Protein AF-A0A0C2ZIW4-F1 (afdb_monomer_lite)

Foldseek 3Di:
DDDDDPDDDDDDDDDDPDDDDPPPVPPPPPPDPPQPPDPVSVQVVVQVVCCVPPPPDGDDDDVVVVVVVVVVVVVCVVVVDDDDDD

Sequence (86 aa):
MYKTLVSILLVMTLSGCTSGESLVEEIDTTTQPTVASTPQSALDRHNAIRAEVFSGATMNWDETLALSAQEYANYLASSGKFEHDN

pLDDT: mean 74.43, std 22.24, range [38.16, 98.12]

Radius of gyration: 24.15 Å; chains: 1; bounding box: 47×46×48 Å

Structure (mmCIF, N/CA/C/O backbone):
data_AF-A0A0C2ZIW4-F1
#
_entry.id   AF-A0A0C2ZIW4-F1
#
loop_
_atom_site.group_PDB
_atom_site.id
_atom_site.type_symbol
_atom_site.label_atom_id
_atom_site.label_alt_id
_atom_site.label_comp_id
_atom_site.label_asym_id
_atom_site.label_entity_id
_atom_site.label_seq_id
_atom_site.pdbx_PDB_ins_code
_atom_site.Cartn_x
_atom_site.Cartn_y
_atom_site.Cartn_z
_atom_site.occupancy
_atom_site.B_iso_or_equiv
_atom_site.auth_seq_id
_atom_site.auth_comp_id
_atom_site.auth_asym_id
_atom_site.auth_atom_id
_atom_site.pdbx_PDB_model_num
ATOM 1 N N . MET A 1 1 ? 17.029 -34.445 -35.602 1.00 43.09 1 MET A N 1
ATOM 2 C CA . MET A 1 1 ? 16.308 -34.365 -34.314 1.00 43.09 1 MET A CA 1
ATOM 3 C C . MET A 1 1 ? 14.870 -34.005 -34.627 1.00 43.09 1 MET A C 1
ATOM 5 O O . MET A 1 1 ? 14.624 -32.914 -35.119 1.00 43.09 1 MET A O 1
ATOM 9 N N . TYR A 1 2 ? 13.954 -34.957 -34.467 1.00 43.22 2 TYR A N 1
ATOM 10 C CA . TYR A 1 2 ? 12.531 -34.759 -34.724 1.00 43.22 2 TYR A CA 1
ATOM 11 C C . TYR A 1 2 ? 11.891 -34.136 -33.487 1.00 43.22 2 TYR A C 1
ATOM 13 O O . TYR A 1 2 ? 11.969 -34.719 -32.408 1.00 43.22 2 TYR A O 1
ATOM 21 N N . LYS A 1 3 ? 11.230 -32.990 -33.636 1.00 40.00 3 LYS A N 1
ATOM 22 C CA . LYS A 1 3 ? 10.102 -32.652 -32.769 1.00 40.00 3 LYS A CA 1
ATOM 23 C C . LYS A 1 3 ? 9.022 -31.994 -33.613 1.00 40.00 3 LYS A C 1
ATOM 25 O O . LYS A 1 3 ? 9.040 -30.811 -33.927 1.00 40.00 3 LYS A O 1
ATOM 30 N N . THR A 1 4 ? 8.181 -32.904 -34.071 1.00 45.00 4 THR A N 1
ATOM 31 C CA . THR A 1 4 ? 6.991 -32.798 -34.893 1.00 45.00 4 THR A CA 1
ATOM 32 C C . THR A 1 4 ? 6.042 -31.720 -34.379 1.00 45.00 4 THR A C 1
ATOM 34 O O . THR A 1 4 ? 5.661 -31.719 -33.210 1.00 45.00 4 THR A O 1
ATOM 37 N N . LEU A 1 5 ? 5.656 -30.828 -35.290 1.00 49.91 5 LEU A N 1
ATOM 38 C CA . LEU A 1 5 ? 4.515 -29.928 -35.175 1.00 49.91 5 LEU A CA 1
ATOM 39 C C . LEU A 1 5 ? 3.253 -30.771 -34.969 1.00 49.91 5 LEU A C 1
ATOM 41 O O . LEU A 1 5 ? 2.866 -31.539 -35.850 1.00 49.91 5 LEU A O 1
ATOM 45 N N . VAL A 1 6 ? 2.624 -30.649 -33.805 1.00 46.47 6 VAL A N 1
ATOM 46 C CA . VAL A 1 6 ? 1.327 -31.274 -33.542 1.00 46.47 6 VAL A CA 1
ATOM 47 C C . VAL A 1 6 ? 0.252 -30.379 -34.156 1.00 46.47 6 VAL A C 1
ATOM 49 O O . VAL A 1 6 ? -0.328 -29.521 -33.501 1.00 46.47 6 VAL A O 1
ATOM 52 N N . SER A 1 7 ? 0.032 -30.568 -35.458 1.00 49.12 7 SER A N 1
ATOM 53 C CA . SER A 1 7 ? -1.242 -30.270 -36.111 1.00 49.12 7 SER A CA 1
ATOM 54 C C . SER A 1 7 ? -2.266 -31.297 -35.635 1.00 49.12 7 SER A C 1
ATOM 56 O O . SER A 1 7 ? -2.168 -32.468 -35.994 1.00 49.12 7 SER A O 1
ATOM 58 N N . ILE A 1 8 ? -3.249 -30.872 -34.847 1.00 51.12 8 ILE A N 1
ATOM 59 C CA . ILE A 1 8 ? -4.468 -31.642 -34.555 1.00 51.12 8 ILE A CA 1
ATOM 60 C C . ILE A 1 8 ? -5.625 -30.685 -34.847 1.00 51.12 8 ILE A C 1
ATOM 62 O O . ILE A 1 8 ? -5.853 -29.727 -34.122 1.00 51.12 8 ILE A O 1
ATOM 66 N N . LEU A 1 9 ? -6.069 -30.667 -36.101 1.00 38.41 9 LEU A N 1
ATOM 67 C CA . LEU A 1 9 ? -7.232 -31.400 -36.612 1.00 38.41 9 LEU A CA 1
ATOM 68 C C . LEU A 1 9 ? -8.555 -30.847 -36.060 1.00 38.41 9 LEU A C 1
ATOM 70 O O . LEU A 1 9 ? -9.098 -31.303 -35.060 1.00 38.41 9 LEU A O 1
ATOM 74 N N . LEU A 1 10 ? -9.066 -29.872 -36.810 1.00 43.34 10 LEU A N 1
ATOM 75 C CA . LEU A 1 10 ? -10.470 -29.498 -36.907 1.00 43.34 10 LEU A CA 1
ATOM 76 C C . LEU A 1 10 ? -11.326 -30.752 -37.166 1.00 43.34 10 LEU A C 1
ATOM 78 O O . LEU A 1 10 ? -11.228 -31.349 -38.237 1.00 43.34 10 LEU A O 1
ATOM 82 N N . VAL A 1 11 ? -12.188 -31.121 -36.219 1.00 49.91 11 VAL A N 1
ATOM 83 C CA . VAL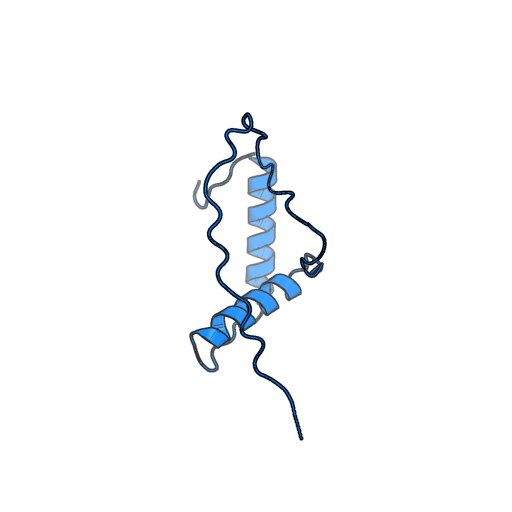 A 1 11 ? -13.258 -32.106 -36.432 1.00 49.9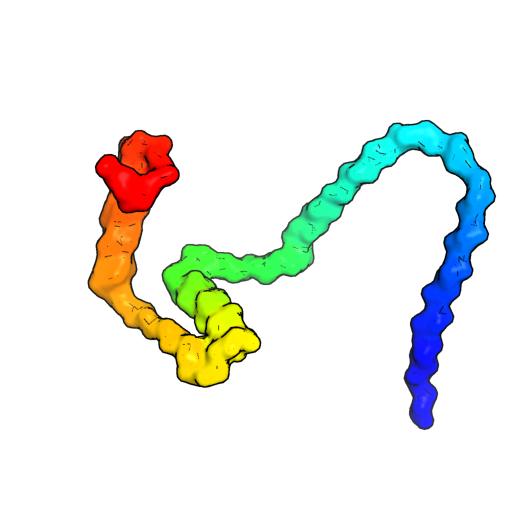1 11 VAL A CA 1
ATOM 84 C C . VAL A 1 11 ? -14.592 -31.377 -36.304 1.00 49.91 11 VAL A C 1
ATOM 86 O O . VAL A 1 11 ? -15.056 -31.082 -35.207 1.00 49.91 11 VAL A O 1
ATOM 89 N N . MET A 1 12 ? -15.195 -31.054 -37.451 1.00 45.84 12 MET A N 1
ATOM 90 C CA . MET A 1 12 ? -16.607 -30.687 -37.537 1.00 45.84 12 MET A CA 1
ATOM 91 C C . MET A 1 12 ? -17.436 -31.969 -37.640 1.00 45.84 12 MET A C 1
ATOM 93 O O . MET A 1 12 ? -17.444 -32.613 -38.687 1.00 45.84 12 MET A O 1
ATOM 97 N N . THR A 1 13 ? -18.175 -32.314 -36.590 1.00 53.44 13 THR A N 1
ATOM 98 C CA . THR A 1 13 ? -19.281 -33.277 -36.681 1.00 53.44 13 THR A CA 1
ATOM 99 C C . THR A 1 13 ? -20.564 -32.605 -36.219 1.00 53.44 13 THR A C 1
ATOM 101 O O . THR A 1 13 ? -20.799 -32.435 -35.025 1.00 53.44 13 THR A O 1
ATOM 104 N N . LEU A 1 14 ? -21.382 -32.197 -37.194 1.00 51.84 14 LEU A N 1
ATOM 105 C CA . LEU A 1 14 ? -22.786 -31.855 -36.988 1.00 51.84 14 LEU A CA 1
ATOM 106 C C . LEU A 1 14 ? -23.603 -33.117 -36.669 1.00 51.84 14 LEU A C 1
ATOM 108 O O . LEU A 1 14 ? -23.353 -34.184 -37.226 1.00 51.84 14 LEU A O 1
ATOM 112 N N . SER A 1 15 ? -24.680 -32.893 -35.913 1.00 60.53 15 SER A N 1
ATOM 113 C CA . SER A 1 15 ? -25.829 -33.775 -35.644 1.00 60.53 15 SER A CA 1
ATOM 114 C C . SER A 1 15 ? -25.746 -34.633 -34.385 1.00 60.53 15 SER A C 1
ATOM 116 O O . SER A 1 15 ? -25.522 -35.837 -34.420 1.00 60.53 15 SER A O 1
ATOM 118 N N . GLY A 1 16 ? -26.084 -33.986 -33.272 1.00 44.72 16 GLY A N 1
ATOM 119 C CA . GLY A 1 16 ? -26.634 -34.623 -32.085 1.00 44.72 16 GLY A CA 1
ATOM 120 C C . GLY A 1 16 ? -27.473 -33.598 -31.334 1.00 44.72 16 GLY A C 1
ATOM 121 O O . GLY A 1 16 ? -26.931 -32.770 -30.613 1.00 44.72 16 GLY A O 1
ATOM 122 N N . CYS A 1 17 ? -28.790 -33.600 -31.546 1.00 48.38 17 CYS A N 1
ATOM 123 C CA . CYS A 1 17 ? -29.714 -32.891 -30.668 1.00 48.38 17 CYS A CA 1
ATOM 124 C C . CYS A 1 17 ? -29.734 -33.677 -29.354 1.00 48.38 17 CYS A C 1
ATOM 126 O O . CYS A 1 17 ? -30.389 -34.712 -29.268 1.00 48.38 17 CYS A O 1
ATOM 128 N N . THR A 1 18 ? -28.945 -33.249 -28.372 1.00 51.31 18 THR A N 1
ATOM 129 C CA . THR A 1 18 ? -29.058 -33.737 -27.001 1.00 51.31 18 THR A CA 1
ATOM 130 C C . THR A 1 18 ? -29.293 -32.541 -26.097 1.00 51.31 18 THR A C 1
ATOM 132 O O . THR A 1 18 ? -28.616 -31.518 -26.178 1.00 51.31 18 THR A O 1
ATOM 135 N N . SER A 1 19 ? -30.371 -32.678 -25.342 1.00 48.44 19 SER A N 1
ATOM 136 C CA . SER A 1 19 ? -30.930 -31.805 -24.320 1.00 48.44 19 SER A CA 1
ATOM 137 C C . SER A 1 19 ? -29.869 -31.055 -23.518 1.00 48.44 19 SER A C 1
ATOM 139 O O . SER A 1 19 ? -28.861 -31.634 -23.128 1.00 48.44 19 SER A O 1
ATOM 141 N N . GLY A 1 20 ? -30.142 -29.770 -23.273 1.00 54.06 20 GLY A N 1
ATOM 142 C CA . GLY A 1 20 ? -29.266 -28.857 -22.551 1.00 54.06 20 GLY A CA 1
ATOM 143 C C . GLY A 1 20 ? -28.789 -29.425 -21.221 1.00 54.06 20 GLY A C 1
ATOM 144 O O . GLY A 1 20 ? -29.559 -29.550 -20.272 1.00 54.06 20 GLY A O 1
ATOM 145 N N . GLU A 1 21 ? -27.495 -29.706 -21.169 1.00 46.06 21 GLU A N 1
ATOM 146 C CA . GLU A 1 21 ? -26.733 -29.823 -19.942 1.00 46.06 21 GLU A CA 1
ATOM 147 C C . GLU A 1 21 ? -26.025 -28.480 -19.773 1.00 46.06 21 GLU A C 1
ATOM 149 O O . GLU A 1 21 ? -25.241 -28.053 -20.623 1.00 46.06 21 GLU A O 1
ATOM 154 N N . SER A 1 22 ? -26.414 -27.748 -18.732 1.00 38.16 22 SER A N 1
ATOM 155 C CA . SER A 1 22 ? -25.756 -26.514 -18.327 1.00 38.16 22 SER A CA 1
ATOM 156 C C . SER A 1 22 ? -24.285 -26.836 -18.105 1.00 38.16 22 SER A C 1
ATOM 158 O O . SER A 1 22 ? -23.955 -27.481 -17.113 1.00 38.16 22 SER A O 1
ATOM 160 N N . LEU A 1 23 ? -23.414 -26.396 -19.016 1.00 44.62 23 LEU A N 1
ATOM 161 C CA . LEU A 1 23 ? -21.979 -26.358 -18.774 1.00 44.62 23 LEU A CA 1
ATOM 162 C C . LEU A 1 23 ? -21.761 -25.370 -17.629 1.00 44.62 23 LEU A C 1
ATOM 164 O O . LEU A 1 23 ? -21.626 -24.166 -17.829 1.00 44.62 23 LEU A O 1
ATOM 168 N N . VAL A 1 24 ? -21.815 -25.882 -16.404 1.00 47.31 24 VAL A N 1
ATOM 169 C CA . VAL A 1 24 ? -21.137 -25.259 -15.281 1.00 47.31 24 VAL A CA 1
ATOM 170 C C . VAL A 1 24 ? -19.666 -25.402 -15.633 1.00 47.31 24 VAL A C 1
ATOM 172 O O . VAL A 1 24 ? -19.109 -26.494 -15.571 1.00 47.31 24 VAL A O 1
ATOM 175 N N . GLU A 1 25 ? -19.073 -24.319 -16.125 1.00 53.62 25 GLU A N 1
ATOM 176 C CA . GLU A 1 25 ? -17.627 -24.193 -16.207 1.00 53.62 25 GLU A CA 1
ATOM 177 C C . GLU A 1 25 ? -17.123 -24.286 -14.764 1.00 53.62 25 GLU A C 1
ATOM 179 O O . GLU A 1 25 ? -17.262 -23.357 -13.967 1.00 53.62 25 GLU A O 1
ATOM 184 N N . GLU A 1 26 ? -16.673 -25.483 -14.391 1.00 46.25 26 GLU A N 1
ATOM 185 C CA . GLU A 1 26 ? -15.974 -25.744 -13.146 1.00 46.25 26 GLU A CA 1
ATOM 186 C C . GLU A 1 26 ? -14.738 -24.850 -13.160 1.00 46.25 26 GLU A C 1
ATOM 188 O O . GLU A 1 26 ? -13.780 -25.096 -13.893 1.00 46.25 26 GLU A O 1
ATOM 193 N N . ILE A 1 27 ? -14.801 -23.750 -12.409 1.00 52.53 27 ILE A N 1
ATOM 194 C CA . ILE A 1 27 ? -13.649 -22.893 -12.163 1.00 52.53 27 ILE A CA 1
ATOM 195 C C . ILE A 1 27 ? -12.668 -23.749 -11.363 1.00 52.53 27 ILE A C 1
ATOM 197 O O . ILE A 1 27 ? -12.743 -23.819 -10.133 1.00 52.53 27 ILE A O 1
ATOM 201 N N . ASP A 1 28 ? -11.784 -24.440 -12.083 1.00 48.25 28 ASP A N 1
ATOM 202 C CA . ASP A 1 28 ? -10.642 -25.146 -11.530 1.00 48.25 28 ASP A CA 1
ATOM 203 C C . ASP A 1 28 ? -9.798 -24.127 -10.760 1.00 48.25 28 ASP A C 1
ATOM 205 O O . ASP A 1 28 ? -9.038 -23.325 -11.306 1.00 48.25 28 ASP A O 1
ATOM 209 N N . THR A 1 29 ? -9.987 -24.126 -9.448 1.00 49.91 29 THR A N 1
ATOM 210 C CA . THR A 1 29 ? -9.296 -23.252 -8.500 1.00 49.91 29 THR A CA 1
ATOM 211 C C . THR A 1 29 ? -7.900 -23.788 -8.161 1.00 49.91 29 THR A C 1
ATOM 213 O O . THR A 1 29 ? -7.265 -23.311 -7.221 1.00 49.91 29 THR A O 1
ATOM 216 N N . THR A 1 30 ? -7.370 -24.740 -8.940 1.00 51.91 30 THR A N 1
ATOM 217 C CA . THR A 1 30 ? -6.144 -25.488 -8.620 1.00 51.91 30 THR A CA 1
ATOM 218 C C . THR A 1 30 ? -4.908 -25.049 -9.411 1.00 51.91 30 THR A C 1
ATOM 220 O O . THR A 1 30 ? -3.919 -25.777 -9.483 1.00 51.91 30 THR A O 1
ATOM 223 N N . THR A 1 31 ? -4.871 -23.840 -9.983 1.00 50.06 31 THR A N 1
ATOM 224 C CA . THR A 1 31 ? -3.587 -23.208 -10.371 1.00 50.06 31 THR A CA 1
ATOM 225 C C . THR A 1 31 ? -3.604 -21.684 -10.231 1.00 50.06 31 THR A C 1
ATOM 227 O O . THR A 1 31 ? -3.044 -20.962 -11.052 1.00 50.06 31 THR A O 1
ATOM 230 N N . GLN A 1 32 ? -4.213 -21.154 -9.168 1.00 46.78 32 GLN A N 1
ATOM 231 C CA . GLN A 1 32 ? -3.882 -19.798 -8.737 1.00 46.78 32 GLN A CA 1
ATOM 232 C C . GLN A 1 32 ? -2.701 -19.896 -7.765 1.00 46.78 32 GLN A C 1
ATOM 234 O O . GLN A 1 32 ? -2.840 -20.554 -6.733 1.00 46.78 32 GLN A O 1
ATOM 239 N N . PRO A 1 33 ? -1.528 -19.297 -8.056 1.00 55.41 33 PRO A N 1
ATOM 240 C CA . PRO A 1 33 ? -0.457 -19.244 -7.072 1.00 55.41 33 PRO A CA 1
ATOM 241 C C . PRO A 1 33 ? -1.028 -18.626 -5.796 1.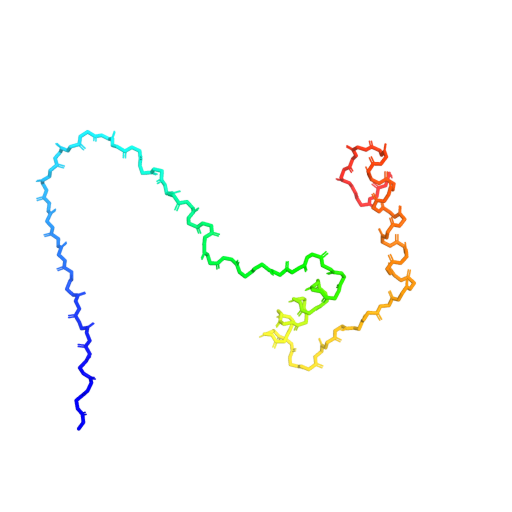00 55.41 33 PRO A C 1
ATOM 243 O O . PRO A 1 33 ? -1.549 -17.508 -5.826 1.00 55.41 33 PRO A O 1
ATOM 246 N N . THR A 1 34 ? -0.969 -19.366 -4.687 1.00 56.00 34 THR A N 1
ATOM 247 C CA . THR A 1 34 ? -1.300 -18.866 -3.351 1.00 56.00 34 THR A CA 1
ATOM 248 C C . THR A 1 34 ? -0.244 -17.839 -2.967 1.00 56.00 34 THR A C 1
ATOM 250 O O . THR A 1 34 ? 0.712 -18.131 -2.250 1.00 56.00 34 THR A O 1
ATOM 253 N N . VAL A 1 35 ? -0.369 -16.635 -3.516 1.00 60.41 35 VAL A N 1
ATOM 254 C CA . VAL A 1 35 ? 0.375 -15.477 -3.048 1.00 60.41 35 VAL A CA 1
ATOM 255 C C . VAL A 1 35 ? -0.154 -15.163 -1.656 1.00 60.41 35 VAL A C 1
ATOM 257 O O . VAL A 1 35 ? -1.347 -14.925 -1.473 1.00 60.41 35 VAL A O 1
ATOM 260 N N . ALA A 1 36 ? 0.719 -15.246 -0.654 1.00 70.62 36 ALA A N 1
ATOM 261 C CA . ALA A 1 36 ? 0.378 -14.817 0.694 1.00 70.62 36 ALA A CA 1
ATOM 262 C C . ALA A 1 36 ? -0.150 -13.378 0.625 1.00 70.62 36 ALA A C 1
ATOM 264 O O . ALA A 1 36 ? 0.495 -12.544 -0.001 1.00 70.62 36 ALA A O 1
ATOM 265 N N . SER A 1 37 ? -1.295 -13.081 1.245 1.00 81.31 37 SER A N 1
ATOM 266 C CA . SER A 1 37 ? -1.887 -11.738 1.263 1.00 81.31 37 SER A CA 1
ATOM 267 C C . SER A 1 37 ? -1.118 -10.830 2.227 1.00 81.31 37 SER A C 1
ATOM 269 O O . SER A 1 37 ? -1.570 -10.534 3.332 1.00 81.31 37 SER A O 1
ATOM 271 N N . THR A 1 38 ? 0.090 -10.445 1.829 1.00 92.25 38 THR A N 1
ATOM 272 C CA . THR A 1 38 ? 0.979 -9.563 2.591 1.00 92.25 38 THR A CA 1
ATOM 273 C C . THR A 1 38 ? 1.129 -8.214 1.887 1.00 92.25 38 THR A C 1
ATOM 275 O O . THR A 1 38 ? 0.993 -8.148 0.662 1.00 92.25 38 THR A O 1
ATOM 278 N N . PRO A 1 39 ? 1.484 -7.141 2.612 1.00 92.19 39 PRO A N 1
ATOM 279 C CA . PRO A 1 39 ? 1.842 -5.861 2.000 1.00 92.19 39 PRO A CA 1
ATOM 280 C C . PRO A 1 39 ? 2.891 -5.989 0.883 1.00 92.19 39 PRO A C 1
ATOM 282 O O . PRO A 1 39 ? 2.727 -5.436 -0.205 1.00 92.19 39 PRO A O 1
ATOM 285 N N . GLN A 1 40 ? 3.918 -6.815 1.108 1.00 93.81 40 GLN A N 1
ATOM 286 C CA . GLN A 1 40 ? 4.968 -7.070 0.123 1.00 93.81 40 GLN A CA 1
ATOM 287 C C . GLN A 1 40 ? 4.421 -7.737 -1.145 1.00 93.81 40 GLN A C 1
ATOM 289 O O . GLN A 1 40 ? 4.773 -7.329 -2.246 1.00 93.81 40 GLN A O 1
ATOM 294 N N . SER A 1 41 ? 3.501 -8.701 -1.013 1.00 94.12 41 SER A N 1
ATOM 295 C CA . SER A 1 41 ? 2.881 -9.356 -2.174 1.00 94.12 41 SER A CA 1
ATOM 296 C C . SER A 1 41 ? 2.122 -8.372 -3.071 1.00 94.12 41 SER A C 1
ATOM 298 O O . SER A 1 41 ? 2.146 -8.504 -4.297 1.00 94.12 41 SER A O 1
ATOM 300 N N . ALA A 1 42 ? 1.487 -7.355 -2.474 1.00 93.12 42 ALA A N 1
ATOM 301 C CA . ALA A 1 42 ? 0.810 -6.305 -3.215 1.00 93.12 42 ALA A CA 1
ATOM 302 C C . ALA A 1 42 ? 1.828 -5.446 -3.974 1.00 93.12 42 ALA A C 1
ATOM 304 O O . ALA A 1 42 ? 1.660 -5.240 -5.177 1.00 93.12 42 ALA A O 1
ATOM 305 N N . LEU A 1 43 ? 2.902 -4.996 -3.316 1.00 95.75 43 LEU A N 1
ATOM 306 C CA . LEU A 1 43 ? 3.956 -4.208 -3.959 1.00 95.75 43 LEU A CA 1
ATOM 307 C C . LEU A 1 43 ? 4.636 -4.973 -5.104 1.00 95.75 43 LEU A C 1
ATOM 309 O O . LEU A 1 43 ? 4.766 -4.439 -6.208 1.00 95.75 43 LEU A O 1
ATOM 313 N N . ASP A 1 44 ? 5.011 -6.230 -4.864 1.00 93.94 44 ASP A N 1
ATOM 314 C CA . ASP A 1 44 ? 5.657 -7.095 -5.853 1.00 93.94 44 ASP A CA 1
ATOM 315 C C . ASP A 1 44 ? 4.770 -7.270 -7.085 1.00 93.94 44 ASP A C 1
ATOM 317 O O . ASP A 1 44 ? 5.226 -7.098 -8.218 1.00 93.94 44 ASP A O 1
ATOM 321 N N . ARG A 1 45 ? 3.474 -7.540 -6.878 1.00 93.69 45 ARG A N 1
ATOM 322 C CA . ARG A 1 45 ? 2.521 -7.699 -7.979 1.00 93.69 45 ARG A CA 1
ATOM 323 C C . ARG A 1 45 ? 2.362 -6.417 -8.791 1.00 93.69 45 ARG A C 1
ATOM 325 O O . ARG A 1 45 ? 2.325 -6.488 -10.019 1.00 93.69 45 ARG A O 1
ATOM 332 N N . HIS A 1 46 ? 2.288 -5.257 -8.140 1.00 94.06 46 HIS A N 1
ATOM 333 C CA . HIS A 1 46 ? 2.209 -3.984 -8.853 1.00 94.06 46 HIS A CA 1
ATOM 334 C C . HIS A 1 46 ? 3.475 -3.717 -9.666 1.00 94.06 46 HIS A C 1
ATOM 336 O O . HIS A 1 46 ? 3.382 -3.305 -10.820 1.00 94.06 46 HIS A O 1
ATOM 342 N N . ASN A 1 47 ? 4.654 -3.964 -9.093 1.00 95.31 47 ASN A N 1
ATOM 343 C CA . ASN A 1 47 ? 5.923 -3.753 -9.783 1.00 95.31 47 ASN A CA 1
ATOM 344 C C . ASN A 1 47 ? 6.111 -4.712 -10.964 1.00 95.31 47 ASN A C 1
ATOM 346 O O . ASN A 1 47 ? 6.601 -4.274 -12.004 1.00 95.31 47 ASN A O 1
ATOM 350 N N . ALA A 1 48 ? 5.665 -5.967 -10.845 1.00 92.75 48 ALA A N 1
ATOM 351 C CA . ALA A 1 48 ? 5.650 -6.917 -11.956 1.00 92.75 48 ALA A CA 1
ATOM 352 C C . ALA A 1 48 ? 4.827 -6.381 -13.138 1.00 92.75 48 ALA A C 1
ATOM 354 O O . ALA A 1 48 ? 5.351 -6.269 -14.242 1.00 92.75 48 ALA A O 1
ATOM 355 N N . ILE A 1 49 ? 3.589 -5.940 -12.88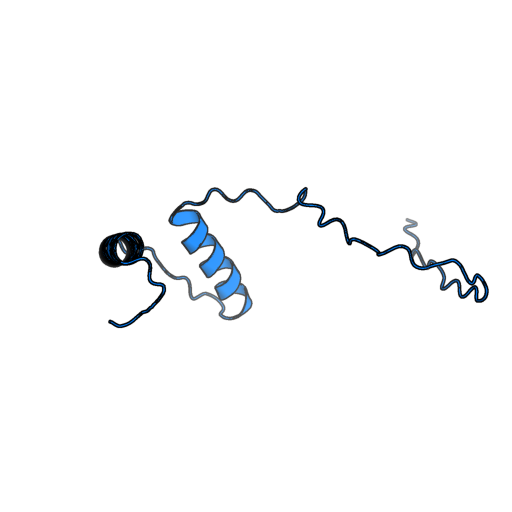7 1.00 92.44 49 ILE A N 1
ATOM 356 C CA . ILE A 1 49 ? 2.708 -5.386 -13.929 1.00 92.44 49 ILE A CA 1
ATOM 357 C C . ILE A 1 49 ? 3.275 -4.076 -14.494 1.00 92.44 49 ILE A C 1
ATOM 359 O O . ILE A 1 49 ? 3.267 -3.852 -15.702 1.00 92.44 49 ILE A O 1
ATOM 363 N N . ARG A 1 50 ? 3.805 -3.189 -13.642 1.00 94.25 50 ARG A N 1
ATOM 364 C CA . ARG A 1 50 ? 4.420 -1.933 -14.099 1.00 94.25 50 ARG A CA 1
ATOM 365 C C . ARG A 1 50 ? 5.600 -2.180 -15.030 1.00 94.25 50 ARG A C 1
ATOM 367 O O . ARG A 1 50 ? 5.744 -1.431 -15.989 1.00 94.25 50 ARG A O 1
ATOM 374 N N . ALA A 1 51 ? 6.407 -3.208 -14.774 1.00 93.31 51 ALA A N 1
ATOM 375 C CA . ALA A 1 51 ? 7.550 -3.555 -15.614 1.00 93.31 51 ALA A CA 1
ATOM 376 C C . ALA A 1 51 ? 7.146 -4.020 -17.025 1.00 93.31 51 ALA A C 1
ATOM 378 O O . ALA A 1 51 ? 7.945 -3.881 -17.948 1.00 93.31 51 ALA A O 1
ATOM 379 N N . GLU A 1 52 ? 5.918 -4.518 -17.213 1.00 92.06 52 GLU A N 1
ATOM 380 C CA . GLU A 1 52 ? 5.388 -4.894 -18.534 1.00 92.06 52 GLU A CA 1
ATOM 381 C C . GLU A 1 52 ? 5.135 -3.672 -19.431 1.00 92.06 52 GLU A C 1
ATOM 383 O O . GLU A 1 52 ? 5.233 -3.767 -20.653 1.00 92.06 52 GLU A O 1
ATOM 388 N N . VAL A 1 53 ? 4.818 -2.518 -18.831 1.00 92.31 53 VAL A N 1
ATOM 389 C CA . VAL A 1 53 ? 4.396 -1.300 -19.550 1.00 92.31 53 VAL A CA 1
ATOM 390 C C . VAL A 1 53 ? 5.458 -0.197 -19.502 1.00 92.31 53 VAL A C 1
ATOM 392 O O . VAL A 1 53 ? 5.631 0.548 -20.465 1.00 92.31 53 VAL A O 1
ATOM 395 N N . PHE A 1 54 ? 6.182 -0.082 -18.388 1.00 87.62 54 PHE A N 1
ATOM 396 C CA . PHE A 1 54 ? 7.148 0.978 -18.121 1.00 87.62 54 PHE A CA 1
ATOM 397 C C . PHE A 1 54 ? 8.493 0.384 -17.700 1.00 87.62 54 PHE A C 1
ATOM 399 O O . PHE A 1 54 ? 8.688 -0.037 -16.557 1.00 87.62 54 PHE A O 1
ATOM 406 N N . SER A 1 55 ? 9.458 0.403 -18.617 1.00 81.62 55 SER A N 1
ATOM 407 C CA . SER A 1 55 ? 10.812 -0.090 -18.369 1.00 81.62 55 SER A CA 1
ATOM 408 C C . SER A 1 55 ? 11.492 0.692 -17.237 1.00 81.62 55 SER A C 1
ATOM 410 O O . SER A 1 55 ? 11.810 1.870 -17.389 1.00 81.62 55 SER A O 1
ATOM 412 N N . GLY A 1 56 ? 11.748 0.027 -16.108 1.00 75.56 56 GLY A N 1
ATOM 413 C CA . GLY A 1 56 ? 12.616 0.533 -15.036 1.00 75.56 56 GLY A CA 1
ATOM 414 C C . GLY A 1 56 ? 11.966 1.436 -13.980 1.00 75.56 56 GLY A C 1
ATOM 415 O O . GLY A 1 56 ? 12.676 1.918 -13.103 1.00 75.56 56 GLY A O 1
ATOM 416 N N . ALA A 1 57 ? 10.647 1.657 -14.014 1.00 83.31 57 ALA A N 1
ATOM 417 C CA . ALA A 1 57 ? 9.953 2.494 -13.027 1.00 83.31 57 ALA A CA 1
ATOM 418 C C . ALA A 1 57 ? 9.214 1.654 -11.967 1.00 83.31 57 ALA A C 1
ATOM 420 O O . ALA A 1 57 ? 8.003 1.422 -12.075 1.00 83.31 57 ALA A O 1
ATOM 421 N N . THR A 1 58 ? 9.929 1.229 -10.923 1.00 92.44 58 THR A N 1
ATOM 422 C CA . THR A 1 58 ? 9.355 0.516 -9.768 1.00 92.44 58 THR A CA 1
ATOM 423 C C . THR A 1 58 ? 8.846 1.478 -8.698 1.00 92.44 58 THR A C 1
ATOM 425 O O . THR A 1 58 ? 9.371 2.575 -8.518 1.00 92.44 58 THR A O 1
ATOM 428 N N . MET A 1 59 ? 7.819 1.056 -7.970 1.00 95.00 59 MET A N 1
ATOM 429 C CA . MET A 1 59 ? 7.361 1.706 -6.748 1.00 95.00 59 MET A CA 1
ATOM 430 C C . MET A 1 59 ? 8.118 1.138 -5.550 1.00 95.00 59 MET A C 1
ATOM 432 O O . MET A 1 59 ? 8.479 -0.042 -5.539 1.00 95.00 59 MET A O 1
ATOM 436 N N . ASN A 1 60 ? 8.326 1.982 -4.544 1.00 95.94 60 ASN A N 1
ATOM 437 C CA . ASN A 1 60 ? 8.893 1.598 -3.258 1.00 95.94 60 ASN A CA 1
ATOM 438 C C . ASN A 1 60 ? 7.792 1.624 -2.197 1.00 95.94 60 ASN A C 1
ATOM 440 O O . ASN A 1 60 ? 6.862 2.425 -2.293 1.00 95.94 60 ASN A O 1
ATOM 444 N N . TRP A 1 61 ? 7.913 0.757 -1.195 1.00 96.44 61 TRP A N 1
ATOM 445 C CA . TRP A 1 61 ? 7.062 0.813 -0.013 1.00 96.44 61 TRP A CA 1
ATOM 446 C C . TRP A 1 61 ? 7.339 2.094 0.780 1.00 96.44 61 TRP A C 1
ATOM 448 O O . TRP A 1 61 ? 8.498 2.483 0.933 1.00 96.44 61 TRP A O 1
ATOM 458 N N . ASP A 1 62 ? 6.287 2.714 1.307 1.00 97.94 62 ASP A N 1
ATOM 459 C CA . ASP A 1 62 ? 6.378 3.850 2.220 1.00 97.94 62 ASP A CA 1
ATOM 460 C C . ASP A 1 62 ? 5.530 3.555 3.460 1.00 97.94 62 ASP A C 1
ATOM 462 O O . ASP A 1 62 ? 4.323 3.322 3.360 1.00 97.94 62 ASP A O 1
ATOM 466 N N . GLU A 1 63 ? 6.164 3.557 4.632 1.00 97.38 63 GLU A N 1
ATOM 467 C CA . GLU A 1 63 ? 5.489 3.201 5.884 1.00 97.38 63 GLU A CA 1
ATOM 468 C C . GLU A 1 63 ? 4.455 4.240 6.324 1.00 97.38 63 GLU A C 1
ATOM 470 O O . GLU A 1 63 ? 3.460 3.895 6.957 1.00 97.38 63 GLU A O 1
ATOM 475 N N . THR A 1 64 ? 4.639 5.512 5.965 1.00 98.12 64 THR A N 1
ATOM 476 C CA . THR A 1 64 ? 3.661 6.559 6.285 1.00 98.12 64 THR A CA 1
ATOM 477 C C . THR A 1 64 ? 2.385 6.347 5.474 1.00 98.12 64 THR A C 1
ATOM 479 O O . THR A 1 64 ? 1.282 6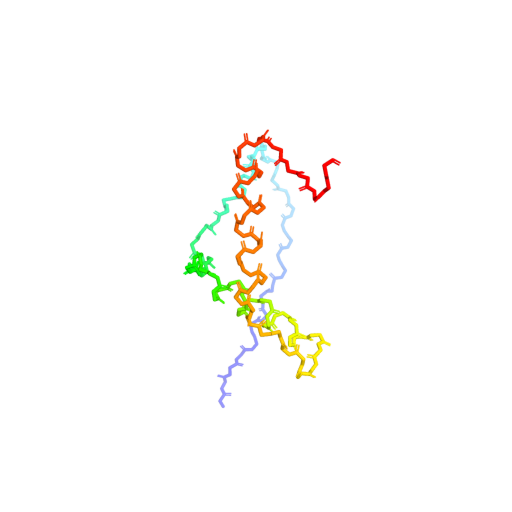.430 6.016 1.00 98.12 64 THR A O 1
ATOM 482 N N . LEU A 1 65 ? 2.523 6.008 4.187 1.00 97.88 65 LEU A N 1
ATOM 483 C CA . LEU A 1 65 ? 1.384 5.648 3.338 1.00 97.88 65 LEU A CA 1
ATOM 484 C C . LEU A 1 65 ? 0.706 4.358 3.809 1.00 97.88 65 LEU A C 1
ATOM 486 O O . LEU A 1 65 ? -0.521 4.282 3.810 1.00 97.88 65 LEU A O 1
ATOM 490 N N . ALA A 1 66 ? 1.482 3.368 4.250 1.00 97.12 66 ALA A N 1
ATOM 491 C CA . ALA A 1 66 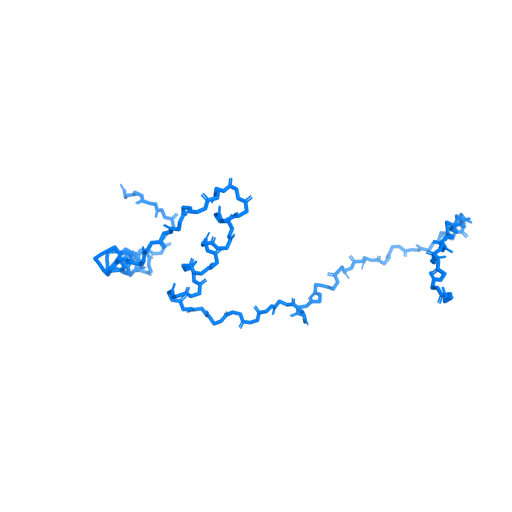? 0.946 2.124 4.793 1.00 97.12 66 ALA A CA 1
ATOM 492 C C . ALA A 1 66 ? 0.094 2.352 6.049 1.00 97.12 66 ALA A C 1
ATOM 494 O O . ALA A 1 66 ? -1.006 1.807 6.158 1.00 97.12 66 ALA A O 1
ATOM 495 N N . LEU A 1 67 ? 0.579 3.187 6.974 1.00 97.88 67 LEU A N 1
ATOM 496 C CA . LEU A 1 67 ? -0.157 3.560 8.182 1.00 97.88 67 LEU A CA 1
ATOM 497 C C . LEU A 1 67 ? -1.470 4.268 7.834 1.00 97.88 67 LEU A C 1
ATOM 499 O O . LEU A 1 67 ? -2.526 3.859 8.314 1.00 97.88 67 LEU A O 1
ATOM 503 N N . SER A 1 68 ? -1.426 5.256 6.938 1.00 97.00 68 SER A N 1
ATOM 504 C CA . SER A 1 68 ? -2.630 5.966 6.490 1.00 97.00 68 SER A CA 1
ATOM 505 C C . SER A 1 68 ? -3.641 5.029 5.811 1.00 97.00 68 SER A C 1
ATOM 507 O O . SER A 1 68 ? -4.838 5.089 6.099 1.00 97.00 68 SER A O 1
ATOM 509 N N . ALA A 1 69 ? -3.173 4.105 4.966 1.00 95.94 69 ALA A N 1
ATOM 510 C CA . ALA A 1 69 ? -4.029 3.109 4.325 1.00 95.94 69 ALA A CA 1
ATOM 511 C C . ALA A 1 69 ? -4.691 2.172 5.349 1.00 95.94 69 ALA A C 1
ATOM 513 O O . ALA A 1 69 ? -5.871 1.842 5.217 1.00 95.94 69 ALA A O 1
ATOM 514 N N . GLN A 1 70 ? -3.960 1.770 6.393 1.00 96.31 70 GLN A N 1
ATOM 515 C CA . GLN A 1 70 ? -4.496 0.932 7.463 1.00 96.31 70 GLN A CA 1
ATOM 516 C C . GLN A 1 70 ? -5.558 1.667 8.293 1.00 96.31 70 GLN A C 1
ATOM 518 O O . GLN A 1 70 ? -6.589 1.077 8.625 1.00 96.31 70 GLN A O 1
ATOM 523 N N . GLU A 1 71 ? -5.336 2.942 8.616 1.00 96.94 71 GLU A N 1
ATOM 524 C CA . GLU A 1 71 ? -6.316 3.783 9.315 1.00 96.94 71 GLU A CA 1
ATOM 525 C C . GLU A 1 71 ? -7.615 3.910 8.512 1.00 96.94 71 GLU A C 1
ATOM 527 O O . GLU A 1 71 ? -8.704 3.722 9.061 1.00 96.94 71 GLU A O 1
ATOM 532 N N . TYR A 1 72 ? -7.513 4.142 7.200 1.00 95.94 72 TYR A N 1
ATOM 533 C CA . TYR A 1 72 ? -8.685 4.238 6.335 1.00 95.94 72 TYR A CA 1
ATOM 534 C C . TYR A 1 72 ? -9.413 2.897 6.178 1.00 95.94 72 TYR A C 1
ATOM 536 O O . TYR A 1 72 ? -10.639 2.839 6.266 1.00 95.94 72 TYR A O 1
ATOM 544 N N . ALA A 1 73 ? -8.678 1.792 6.036 1.00 94.88 73 ALA A N 1
ATOM 545 C CA . ALA A 1 73 ? -9.271 0.456 6.006 1.00 94.88 73 ALA A CA 1
ATOM 546 C C . ALA A 1 73 ? -10.054 0.147 7.295 1.00 94.88 73 ALA A C 1
ATOM 548 O O . ALA A 1 73 ? -11.155 -0.403 7.236 1.00 94.88 73 ALA A O 1
ATOM 549 N N . ASN A 1 74 ? -9.531 0.558 8.456 1.00 95.94 74 ASN A N 1
ATOM 550 C CA . ASN A 1 74 ? -10.233 0.428 9.735 1.00 95.94 74 ASN A CA 1
ATOM 551 C C . ASN A 1 74 ? -11.505 1.289 9.777 1.00 95.94 74 ASN A C 1
ATOM 553 O O . ASN A 1 74 ? -12.540 0.831 10.266 1.00 95.94 74 ASN A O 1
ATOM 557 N N . TYR A 1 75 ? -11.455 2.510 9.234 1.00 95.44 75 TYR A N 1
ATOM 558 C CA . TYR A 1 75 ? -12.635 3.362 9.088 1.00 95.44 75 TYR A CA 1
ATOM 559 C C . TYR A 1 75 ? -13.719 2.687 8.234 1.00 95.44 75 TYR A C 1
ATOM 561 O O . TYR A 1 75 ? -14.851 2.560 8.702 1.00 95.44 75 TYR A O 1
ATOM 569 N N . LEU A 1 76 ? -13.379 2.183 7.042 1.00 96.25 76 LEU A N 1
ATOM 570 C CA . LEU A 1 76 ? -14.327 1.492 6.157 1.00 96.25 76 LEU A CA 1
ATOM 571 C C . LEU A 1 76 ? -14.931 0.243 6.813 1.00 96.25 76 LEU A C 1
ATOM 573 O O . LEU A 1 76 ? -16.140 0.018 6.737 1.00 96.25 76 LEU A O 1
ATOM 577 N N . ALA A 1 77 ? -14.113 -0.537 7.526 1.00 95.56 77 ALA A N 1
ATOM 578 C CA . ALA A 1 77 ? -14.585 -1.698 8.276 1.00 95.56 77 ALA A CA 1
ATOM 579 C C . ALA A 1 77 ? -15.606 -1.315 9.363 1.00 95.56 77 ALA A C 1
ATOM 581 O O . ALA A 1 77 ? -16.542 -2.070 9.622 1.00 95.56 77 ALA A O 1
ATOM 582 N N . SER A 1 78 ? -15.449 -0.137 9.980 1.00 96.25 78 SER A N 1
ATOM 583 C CA . SER A 1 78 ? -16.378 0.377 10.993 1.00 96.25 78 SER A CA 1
ATOM 584 C C . SER A 1 78 ? -17.648 1.005 10.407 1.00 96.25 78 SER A C 1
ATOM 586 O O . SER A 1 78 ? -18.708 0.924 11.025 1.00 96.25 78 SER A O 1
ATOM 588 N N . SER A 1 79 ? -17.558 1.628 9.228 1.00 94.81 79 SER A N 1
ATOM 589 C CA . SER A 1 79 ? -18.675 2.339 8.598 1.00 94.81 79 SER A CA 1
ATOM 590 C C . SER A 1 79 ? -19.570 1.419 7.766 1.00 94.81 79 SER A C 1
ATOM 592 O O . SER A 1 79 ? -20.727 1.755 7.515 1.00 94.81 79 SER A O 1
ATOM 594 N N . GLY A 1 80 ? -19.050 0.261 7.339 1.00 94.62 80 GLY A N 1
ATOM 595 C CA . GLY A 1 80 ? -19.755 -0.678 6.467 1.00 94.62 80 GLY A CA 1
ATOM 596 C C . GLY A 1 80 ? -19.917 -0.165 5.034 1.00 94.62 80 GLY A C 1
ATOM 597 O O . GLY A 1 80 ? -20.775 -0.653 4.299 1.00 94.62 80 GLY A O 1
ATOM 598 N N . LYS A 1 81 ? -19.120 0.832 4.643 1.00 91.50 81 LYS A N 1
ATOM 599 C CA . LYS A 1 81 ? -19.150 1.445 3.317 1.00 91.50 81 LYS A CA 1
ATOM 600 C C . LYS A 1 81 ? -17.894 1.109 2.520 1.00 91.50 81 LYS A C 1
ATOM 602 O O . LYS A 1 81 ? -16.850 0.797 3.083 1.00 91.50 81 LYS A O 1
ATOM 607 N N . PHE A 1 82 ? -18.001 1.218 1.199 1.00 93.88 82 PHE A N 1
ATOM 608 C CA . PHE A 1 82 ? -16.874 1.126 0.274 1.00 93.88 82 PHE A CA 1
ATOM 609 C C . PHE A 1 82 ? -16.860 2.375 -0.610 1.00 93.88 82 PHE A C 1
ATOM 611 O O . PHE A 1 82 ? -17.426 2.395 -1.702 1.00 93.88 82 PHE A O 1
ATOM 618 N N . GLU A 1 83 ? -16.269 3.439 -0.077 1.00 91.75 83 GLU A N 1
ATOM 619 C CA . GLU A 1 83 ? -16.106 4.745 -0.717 1.00 91.75 83 GLU A CA 1
ATOM 620 C C . GLU A 1 83 ? -14.650 5.208 -0.557 1.00 91.75 83 GLU A C 1
ATOM 622 O O . GLU A 1 83 ? -13.890 4.589 0.186 1.00 91.75 83 GLU A O 1
ATOM 627 N N . HIS A 1 84 ? -14.239 6.220 -1.322 1.00 86.75 84 HIS A N 1
ATOM 628 C CA . HIS A 1 84 ? -12.913 6.847 -1.209 1.00 86.75 84 HIS A CA 1
ATOM 629 C C . HIS A 1 84 ? -12.991 8.194 -0.472 1.00 86.75 84 HIS A C 1
ATOM 631 O O . HIS A 1 84 ? -12.087 8.555 0.276 1.00 86.75 84 HIS A O 1
ATOM 637 N N . ASP A 1 85 ? -14.105 8.905 -0.657 1.00 82.25 85 ASP A N 1
ATOM 638 C CA . ASP A 1 85 ? -14.405 10.186 -0.026 1.00 82.25 85 ASP A CA 1
ATOM 639 C C . ASP A 1 85 ? -15.690 10.032 0.803 1.00 82.25 85 ASP A C 1
ATOM 641 O O . ASP A 1 85 ? -16.566 9.243 0.437 1.00 82.25 85 ASP A O 1
ATOM 645 N N . ASN A 1 86 ? -15.787 10.773 1.910 1.00 61.69 86 ASN A N 1
ATOM 646 C CA . ASN A 1 86 ? -16.941 10.763 2.820 1.00 61.69 86 ASN A CA 1
ATOM 647 C C . ASN A 1 86 ? -17.983 11.828 2.465 1.00 61.69 86 ASN A C 1
ATOM 649 O O . ASN A 1 86 ? -17.572 12.939 2.056 1.00 61.69 86 ASN A O 1
#

Secondary structure (DSSP, 8-state):
-----------------------------TTS------HHHHHHHHHHHHHHHSTT------HHHHHHHHHHHHHHHHHT---S--